Protein AF-A0A7C0WJT4-F1 (afdb_monomer_lite)

Foldseek 3Di:
DPPVVPDDDDPVVVVVVLVVCCVVPNLLVVLLVVLLVCVVVVNDLVVSCVVSVHPSVCSVCSNPVPD

Radius of gyration: 14.23 Å; chains: 1; bounding box: 32×21×36 Å

Structure (mmCIF, N/CA/C/O backbone):
data_AF-A0A7C0WJT4-F1
#
_entry.id   AF-A0A7C0WJT4-F1
#
loop_
_atom_site.group_PDB
_atom_site.id
_atom_site.type_symbol
_atom_site.label_atom_id
_atom_site.label_alt_id
_atom_site.label_comp_id
_atom_site.label_asym_id
_atom_site.label_entity_id
_atom_site.label_seq_id
_atom_site.pdbx_PDB_ins_code
_atom_site.Cartn_x
_atom_site.Cartn_y
_atom_site.Cartn_z
_atom_site.occupancy
_atom_site.B_iso_or_equiv
_atom_site.auth_seq_id
_atom_site.auth_comp_id
_atom_site.auth_asym_id
_atom_site.auth_atom_id
_atom_site.pdbx_PDB_model_num
ATOM 1 N N . MET A 1 1 ? 11.978 -13.072 -24.742 1.00 54.97 1 MET A N 1
ATOM 2 C CA . MET A 1 1 ? 12.660 -13.232 -23.439 1.00 54.97 1 MET A CA 1
ATOM 3 C C . MET A 1 1 ? 12.649 -11.884 -22.748 1.00 54.97 1 MET A C 1
ATOM 5 O O . MET A 1 1 ? 12.983 -10.906 -23.400 1.00 54.97 1 MET A O 1
ATOM 9 N N . ILE A 1 2 ? 12.198 -11.816 -21.495 1.00 67.12 2 ILE A N 1
ATOM 10 C CA . ILE A 1 2 ? 12.306 -10.594 -20.686 1.00 67.12 2 ILE A CA 1
ATOM 11 C C . ILE A 1 2 ? 13.736 -10.553 -20.146 1.00 67.12 2 ILE A C 1
ATOM 13 O O . ILE A 1 2 ? 14.180 -11.516 -19.524 1.00 67.12 2 ILE A O 1
ATOM 17 N N . ASP A 1 3 ? 14.458 -9.473 -20.428 1.00 73.62 3 ASP A N 1
ATOM 18 C CA . ASP A 1 3 ? 15.843 -9.280 -20.003 1.00 73.62 3 ASP A CA 1
ATOM 19 C C . ASP A 1 3 ? 15.884 -8.797 -18.542 1.00 73.62 3 ASP A C 1
ATOM 21 O O . ASP A 1 3 ? 15.879 -7.601 -18.256 1.00 73.62 3 ASP A O 1
ATOM 25 N N . TYR A 1 4 ? 15.832 -9.750 -17.606 1.00 71.75 4 TYR A N 1
ATOM 26 C CA . TYR A 1 4 ? 15.792 -9.512 -16.158 1.00 71.75 4 TYR A CA 1
ATOM 27 C C . TYR A 1 4 ? 16.871 -8.558 -15.600 1.00 71.75 4 TYR A C 1
ATOM 29 O O . TYR A 1 4 ? 16.507 -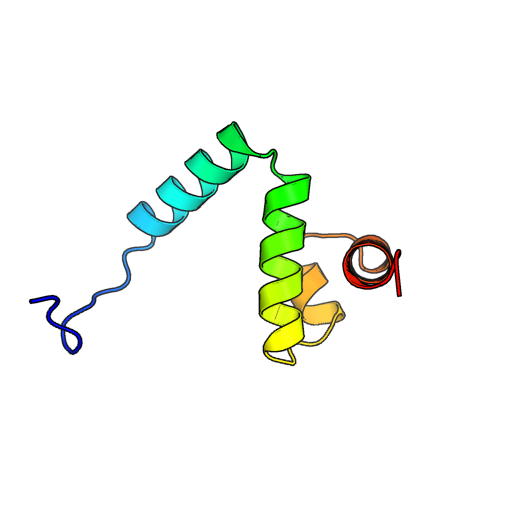7.730 -14.762 1.00 71.75 4 TYR A O 1
ATOM 37 N N . PRO A 1 5 ? 18.156 -8.611 -16.012 1.00 74.69 5 PRO A N 1
ATOM 38 C CA . PRO A 1 5 ? 19.176 -7.703 -15.479 1.00 74.69 5 PRO A CA 1
ATOM 39 C C . PRO A 1 5 ? 19.024 -6.241 -15.933 1.00 74.69 5 PRO A C 1
ATOM 41 O O . PRO A 1 5 ? 19.572 -5.361 -15.276 1.00 74.69 5 PRO A O 1
ATOM 44 N N . ASN A 1 6 ? 18.260 -5.961 -16.996 1.00 76.62 6 ASN A N 1
ATOM 45 C CA . ASN A 1 6 ? 18.074 -4.613 -17.552 1.00 76.62 6 ASN A CA 1
ATOM 46 C C . ASN A 1 6 ? 16.674 -4.026 -17.295 1.00 76.62 6 ASN A C 1
ATOM 48 O O . ASN A 1 6 ? 16.267 -3.060 -17.946 1.00 76.62 6 ASN A O 1
ATOM 52 N N . ILE A 1 7 ? 15.909 -4.581 -16.348 1.00 78.94 7 ILE A N 1
ATOM 53 C CA . ILE A 1 7 ? 14.600 -4.026 -15.984 1.00 78.94 7 ILE A CA 1
ATOM 54 C C . ILE A 1 7 ? 14.806 -2.711 -15.224 1.00 78.94 7 ILE A C 1
ATOM 56 O O . ILE A 1 7 ? 15.023 -2.687 -14.013 1.00 78.94 7 ILE A O 1
ATOM 60 N N . ILE A 1 8 ? 14.699 -1.598 -15.946 1.00 81.44 8 ILE A N 1
ATOM 61 C CA . ILE A 1 8 ? 14.711 -0.257 -15.363 1.00 81.44 8 ILE A CA 1
ATOM 62 C C . ILE A 1 8 ? 13.316 0.052 -14.822 1.00 81.44 8 ILE A C 1
ATOM 64 O O . ILE A 1 8 ? 12.313 0.006 -15.541 1.00 81.44 8 ILE A O 1
ATOM 68 N N . PHE A 1 9 ? 13.242 0.405 -13.540 1.00 84.81 9 PHE A N 1
ATOM 69 C CA . PHE A 1 9 ? 12.000 0.888 -12.958 1.00 84.81 9 PHE A CA 1
ATOM 70 C C . PHE A 1 9 ? 11.672 2.286 -13.499 1.00 84.81 9 PHE A C 1
ATOM 72 O O . PHE A 1 9 ? 12.390 3.251 -13.248 1.00 84.81 9 PHE A O 1
ATOM 79 N N . SER A 1 10 ? 10.559 2.400 -14.225 1.00 90.25 10 SER A N 1
ATOM 80 C CA . SER A 1 10 ? 10.004 3.685 -14.656 1.00 90.25 10 SER A CA 1
ATOM 81 C C . SER A 1 10 ? 8.881 4.115 -13.718 1.00 90.25 10 SER A C 1
ATOM 83 O O . SER A 1 10 ? 7.816 3.484 -13.677 1.00 90.25 10 SER A O 1
ATOM 85 N N . GLN A 1 11 ? 9.106 5.218 -12.999 1.00 91.38 11 GLN A N 1
ATOM 86 C CA . GLN A 1 11 ? 8.099 5.820 -12.125 1.00 91.38 11 GLN A CA 1
ATOM 87 C C . GLN A 1 11 ? 6.843 6.211 -12.915 1.00 91.38 11 GLN A C 1
ATOM 89 O O . GLN A 1 11 ? 5.739 5.887 -12.491 1.00 91.38 11 GLN A O 1
ATOM 94 N N . ALA A 1 12 ? 7.005 6.797 -14.107 1.00 94.19 12 ALA A N 1
ATOM 95 C CA . ALA A 1 12 ? 5.887 7.225 -14.949 1.00 94.19 12 ALA A CA 1
ATOM 96 C C . ALA A 1 12 ? 4.952 6.059 -15.317 1.00 94.19 12 ALA A C 1
ATOM 98 O O . ALA A 1 12 ? 3.735 6.161 -15.165 1.00 94.19 12 ALA A O 1
ATOM 99 N N . LEU A 1 13 ? 5.522 4.918 -15.723 1.00 93.19 13 LEU A N 1
ATOM 100 C CA . LEU A 1 13 ? 4.736 3.717 -16.019 1.00 93.19 13 LEU A CA 1
ATOM 101 C C . LEU A 1 13 ? 4.099 3.129 -14.754 1.00 93.19 13 LEU A C 1
ATOM 103 O O . LEU A 1 13 ? 3.014 2.552 -14.812 1.00 93.19 13 LEU A O 1
ATOM 107 N N . SER A 1 14 ? 4.761 3.252 -13.601 1.00 93.12 14 SER A N 1
ATOM 108 C CA . SER A 1 14 ? 4.185 2.843 -12.318 1.00 93.12 14 SER A CA 1
ATOM 109 C C . SER A 1 14 ? 2.962 3.675 -11.954 1.00 93.12 14 SER A C 1
ATOM 111 O O . SER A 1 14 ? 1.910 3.112 -11.649 1.00 93.12 14 SER A O 1
ATOM 113 N N . ASP A 1 15 ? 3.063 4.994 -12.069 1.00 94.81 15 ASP A N 1
ATOM 114 C CA . ASP A 1 15 ? 1.967 5.914 -11.781 1.00 94.81 15 ASP A CA 1
ATOM 115 C C . ASP A 1 15 ? 0.787 5.689 -12.729 1.00 94.81 15 ASP A C 1
ATOM 117 O O . ASP A 1 15 ? -0.369 5.727 -12.305 1.00 94.81 15 ASP A O 1
ATOM 121 N N . GLU A 1 16 ? 1.053 5.399 -14.004 1.00 96.94 16 GLU A N 1
ATOM 122 C CA . GLU A 1 16 ? 0.017 5.066 -14.980 1.00 96.94 16 GLU A CA 1
ATOM 123 C C . GLU A 1 16 ? -0.736 3.780 -14.604 1.00 96.94 16 GLU A C 1
ATOM 125 O O . GLU A 1 16 ? -1.972 3.763 -14.601 1.00 96.94 16 GLU A O 1
ATOM 130 N N . ARG A 1 17 ? -0.017 2.717 -14.210 1.00 95.31 17 ARG A N 1
ATOM 131 C CA . ARG A 1 17 ? -0.635 1.464 -13.742 1.00 95.31 17 ARG A CA 1
ATOM 132 C C . ARG A 1 17 ? -1.508 1.695 -12.514 1.00 95.31 17 ARG A C 1
ATOM 134 O O . ARG A 1 17 ? -2.625 1.180 -12.462 1.00 95.31 17 ARG A O 1
ATOM 141 N N . ILE A 1 18 ? -1.030 2.492 -11.558 1.00 95.50 18 ILE A N 1
ATOM 142 C CA . ILE A 1 18 ? -1.797 2.840 -10.357 1.00 95.50 18 ILE A CA 1
ATOM 143 C C . ILE A 1 18 ? -3.042 3.655 -10.724 1.00 95.50 18 ILE A C 1
ATOM 145 O O . ILE A 1 18 ? -4.137 3.312 -10.283 1.00 95.50 18 ILE A O 1
ATOM 149 N N . LYS A 1 19 ? -2.924 4.665 -11.596 1.00 97.00 19 LYS A N 1
ATOM 150 C CA . LYS A 1 19 ? -4.072 5.448 -12.090 1.00 97.00 19 LYS A CA 1
ATOM 151 C C . LYS A 1 19 ? -5.110 4.565 -12.780 1.00 97.00 19 LYS A C 1
ATOM 153 O O . LYS A 1 19 ? -6.306 4.727 -12.541 1.00 97.00 19 LYS A O 1
ATOM 158 N N . LYS A 1 20 ? -4.676 3.619 -13.617 1.00 97.75 20 LYS A N 1
ATOM 159 C CA . LYS A 1 20 ? -5.575 2.668 -14.283 1.00 97.75 20 LYS A CA 1
ATOM 160 C C . LYS A 1 20 ? -6.279 1.769 -13.267 1.00 97.75 20 LYS A C 1
ATOM 162 O O . LYS A 1 20 ? -7.497 1.637 -13.324 1.00 97.75 20 LYS A O 1
ATOM 167 N N . ALA A 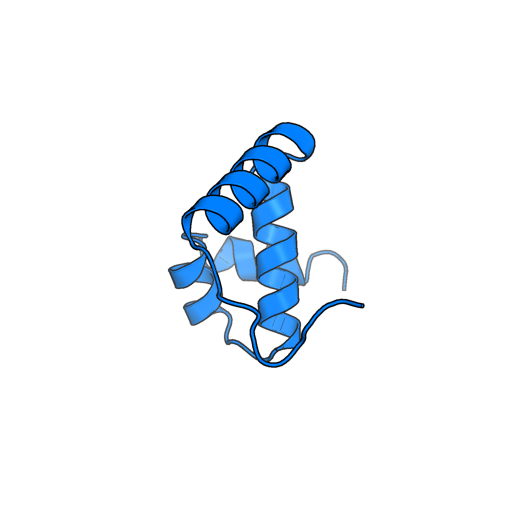1 21 ? -5.544 1.228 -12.296 1.00 97.06 21 ALA A N 1
ATOM 168 C CA . ALA A 1 21 ? -6.118 0.418 -11.227 1.00 97.06 21 ALA A CA 1
ATOM 169 C C . ALA A 1 21 ? -7.142 1.208 -10.394 1.00 97.06 21 ALA A C 1
ATOM 171 O O . ALA A 1 21 ? -8.219 0.692 -10.101 1.00 97.06 21 ALA A O 1
ATOM 172 N N . TYR A 1 22 ? -6.851 2.470 -10.062 1.00 97.25 22 TYR A N 1
ATOM 173 C CA . TYR A 1 22 ? -7.788 3.347 -9.356 1.00 97.25 22 TYR A CA 1
ATOM 174 C C . TYR A 1 22 ? -9.082 3.566 -10.138 1.00 97.25 22 TYR A C 1
ATOM 176 O O . TYR A 1 22 ? -10.152 3.523 -9.538 1.00 97.25 22 TYR A O 1
ATOM 184 N N . ARG A 1 23 ? -9.012 3.743 -11.463 1.00 97.56 23 ARG A N 1
ATOM 185 C CA . ARG A 1 23 ? -10.209 3.870 -12.311 1.00 97.56 23 ARG A CA 1
ATOM 186 C C . ARG A 1 23 ? -11.036 2.584 -12.359 1.00 97.56 23 ARG A C 1
ATOM 188 O O . ARG A 1 23 ? -12.256 2.663 -12.384 1.00 97.56 23 ARG A O 1
ATOM 195 N N . SER A 1 24 ? -10.387 1.421 -12.374 1.00 97.38 24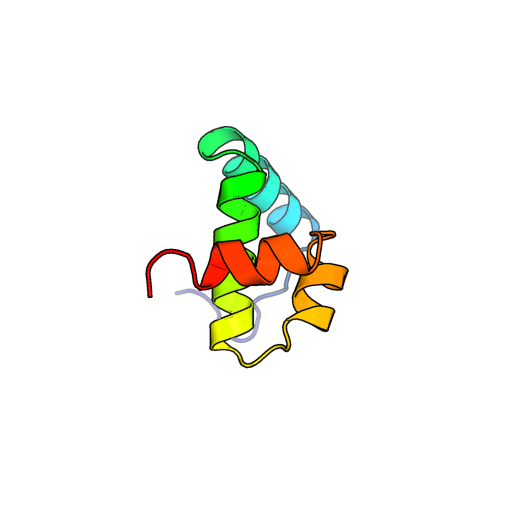 SER A N 1
ATOM 196 C CA . SER A 1 24 ? -11.070 0.128 -12.503 1.00 97.38 24 SER A CA 1
ATOM 197 C C . SER A 1 24 ? -11.663 -0.398 -11.194 1.00 97.38 24 SER A C 1
ATOM 199 O O . SER A 1 24 ? -12.740 -0.980 -11.214 1.00 97.38 24 SER A O 1
ATOM 201 N N . PHE A 1 25 ? -10.975 -0.211 -10.065 1.00 94.62 25 PHE A N 1
ATOM 202 C CA . PHE A 1 25 ? -11.340 -0.844 -8.788 1.00 94.62 25 PHE A CA 1
ATOM 203 C C . PHE A 1 25 ? -11.661 0.154 -7.670 1.00 94.62 25 PHE A C 1
ATOM 205 O O . PHE A 1 25 ? -12.144 -0.237 -6.608 1.00 94.62 25 PHE A O 1
ATOM 212 N N . GLY A 1 26 ? -11.390 1.441 -7.886 1.00 95.31 26 GLY A N 1
ATOM 213 C CA . GLY A 1 26 ? -11.491 2.478 -6.868 1.00 95.31 26 GLY A CA 1
ATOM 214 C C . GLY A 1 26 ? -10.251 2.556 -5.974 1.00 95.31 26 GLY A C 1
ATOM 215 O O . GLY A 1 26 ? -9.657 1.551 -5.573 1.00 95.31 26 GLY A O 1
ATOM 216 N N . GLU A 1 27 ? -9.874 3.781 -5.611 1.00 93.88 27 GLU A N 1
ATOM 217 C CA . GLU A 1 27 ? -8.661 4.071 -4.835 1.00 93.88 27 GLU A CA 1
ATOM 218 C C . GLU A 1 27 ? -8.608 3.307 -3.503 1.00 93.88 27 GLU A C 1
ATOM 220 O O . GLU A 1 27 ? -7.579 2.735 -3.145 1.00 93.88 27 GLU A O 1
ATOM 225 N 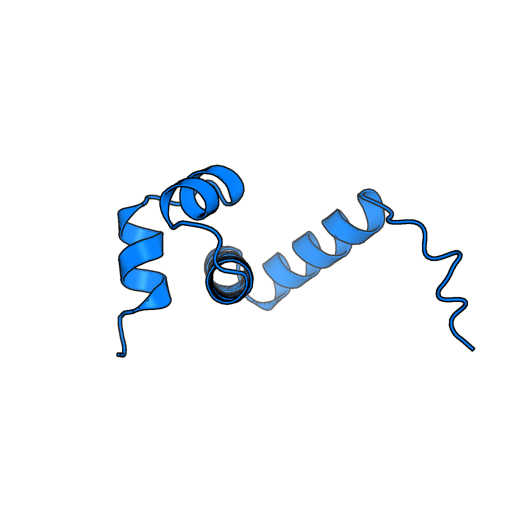N . LYS A 1 28 ? -9.738 3.227 -2.789 1.00 91.00 28 LYS A N 1
ATOM 226 C CA . LYS A 1 28 ? -9.838 2.529 -1.499 1.00 91.00 28 LYS A CA 1
ATOM 227 C C . LYS A 1 28 ? -9.485 1.043 -1.607 1.00 91.00 28 LYS A C 1
ATOM 229 O O . LYS A 1 28 ? -8.815 0.515 -0.721 1.00 91.00 28 LYS A O 1
ATOM 234 N N . VAL A 1 29 ? -9.941 0.365 -2.661 1.00 92.00 29 VAL A N 1
ATOM 235 C CA . VAL A 1 29 ? -9.682 -1.068 -2.873 1.00 92.00 29 VAL A CA 1
ATOM 236 C C . VAL A 1 29 ? -8.219 -1.280 -3.236 1.00 92.00 29 VAL A C 1
ATOM 238 O O . VAL A 1 29 ? -7.546 -2.099 -2.616 1.00 92.00 29 VAL A O 1
ATOM 241 N N . VAL A 1 30 ? -7.692 -0.486 -4.168 1.00 95.19 30 VAL A N 1
ATOM 242 C CA . VAL A 1 30 ? -6.290 -0.594 -4.591 1.00 95.19 30 VAL A CA 1
ATOM 243 C C . VAL A 1 30 ? -5.336 -0.314 -3.429 1.00 95.19 30 VAL A C 1
ATOM 245 O O . VAL A 1 30 ? -4.404 -1.084 -3.2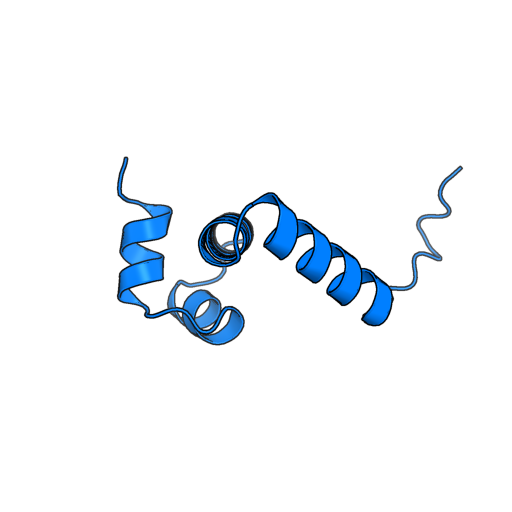09 1.00 95.19 30 VAL A O 1
ATOM 248 N N . LYS A 1 31 ? -5.602 0.711 -2.610 1.00 93.19 31 LYS A N 1
ATOM 249 C CA . LYS A 1 31 ? -4.816 0.980 -1.397 1.00 93.19 31 LYS A CA 1
ATOM 250 C C . LYS A 1 31 ? -4.845 -0.189 -0.405 1.00 93.19 31 LYS A C 1
ATOM 252 O O . LYS A 1 31 ? -3.823 -0.468 0.211 1.00 93.19 31 LYS A O 1
ATOM 257 N N . ARG A 1 32 ? -5.962 -0.916 -0.269 1.00 91.31 32 ARG A N 1
ATOM 258 C CA . ARG A 1 32 ? -6.027 -2.132 0.570 1.00 91.31 32 ARG A CA 1
ATOM 259 C C . ARG A 1 32 ? -5.180 -3.272 0.010 1.00 91.31 32 ARG A C 1
ATOM 261 O O . ARG A 1 32 ? -4.480 -3.919 0.780 1.00 91.31 32 ARG A O 1
ATOM 268 N N . ILE A 1 33 ? -5.204 -3.484 -1.306 1.00 93.06 33 ILE A N 1
ATOM 269 C CA . ILE A 1 33 ? -4.369 -4.500 -1.968 1.00 93.06 33 ILE A CA 1
ATOM 270 C C . ILE A 1 33 ? -2.883 -4.199 -1.727 1.00 93.06 33 ILE A C 1
ATOM 272 O O . ILE A 1 33 ? -2.129 -5.080 -1.321 1.00 93.06 33 ILE A O 1
ATOM 276 N N . ILE A 1 34 ? -2.470 -2.940 -1.903 1.00 94.00 34 ILE A N 1
ATOM 277 C CA . ILE A 1 34 ? -1.082 -2.520 -1.669 1.00 94.00 34 ILE A CA 1
ATOM 278 C C . ILE A 1 34 ? -0.712 -2.649 -0.181 1.00 94.00 34 ILE A C 1
ATOM 280 O O . ILE A 1 34 ? 0.365 -3.147 0.144 1.00 94.00 34 ILE A O 1
ATOM 284 N N . ALA A 1 35 ? -1.608 -2.259 0.732 1.00 93.19 35 ALA A N 1
ATOM 285 C CA . ALA A 1 35 ? -1.402 -2.424 2.171 1.00 93.19 35 ALA A CA 1
ATOM 286 C C . ALA A 1 35 ? -1.190 -3.896 2.557 1.00 93.19 35 ALA A C 1
ATOM 288 O O . ALA A 1 35 ? -0.310 -4.195 3.363 1.00 93.19 35 ALA A O 1
ATOM 289 N N . LEU A 1 36 ? -1.962 -4.813 1.965 1.00 92.50 36 LEU A N 1
ATOM 290 C CA . LEU A 1 36 ? -1.834 -6.251 2.200 1.00 92.50 36 LEU A CA 1
ATOM 291 C C . LEU A 1 36 ? -0.490 -6.787 1.697 1.00 92.50 36 LEU A C 1
ATOM 293 O O . LEU A 1 36 ? 0.181 -7.524 2.416 1.00 92.50 36 LEU A O 1
ATOM 297 N N . ALA A 1 37 ? -0.053 -6.356 0.512 1.00 94.00 37 ALA A N 1
ATOM 298 C CA . ALA A 1 37 ? 1.254 -6.723 -0.027 1.00 94.00 37 ALA A CA 1
ATOM 299 C C . ALA A 1 37 ? 2.407 -6.262 0.884 1.00 94.00 37 ALA A C 1
ATOM 301 O O . ALA A 1 37 ? 3.338 -7.025 1.145 1.00 94.00 37 ALA A O 1
ATOM 302 N N . PHE A 1 38 ? 2.336 -5.039 1.421 1.00 93.50 38 PHE A N 1
ATOM 303 C CA . PHE A 1 38 ? 3.322 -4.551 2.389 1.00 93.50 38 PHE A CA 1
ATOM 304 C C . PHE A 1 38 ? 3.285 -5.321 3.709 1.00 93.50 38 PHE A C 1
ATOM 306 O O . PHE A 1 38 ? 4.340 -5.641 4.257 1.00 93.50 38 PHE A O 1
ATOM 313 N N . TYR A 1 39 ? 2.092 -5.660 4.195 1.00 91.06 39 TYR A N 1
ATOM 314 C CA . TYR A 1 39 ? 1.934 -6.462 5.402 1.00 91.06 39 TYR A CA 1
ATOM 315 C C . TYR A 1 39 ? 2.572 -7.851 5.257 1.00 91.06 39 TYR A C 1
ATOM 317 O O . TYR A 1 39 ? 3.312 -8.276 6.143 1.00 91.06 39 TYR A O 1
ATOM 325 N N . TRP A 1 40 ? 2.369 -8.532 4.123 1.00 93.44 40 TRP A N 1
ATOM 326 C CA . TRP A 1 40 ? 3.028 -9.814 3.838 1.00 93.44 40 TRP A CA 1
ATOM 327 C C . TRP A 1 40 ? 4.550 -9.710 3.755 1.00 93.44 40 TRP A C 1
ATOM 329 O O . TRP A 1 40 ? 5.246 -10.669 4.071 1.00 93.44 40 TRP A O 1
ATOM 339 N N . ARG A 1 41 ? 5.076 -8.535 3.402 1.00 93.56 41 ARG A N 1
ATOM 340 C CA . ARG A 1 41 ? 6.512 -8.236 3.439 1.00 93.56 41 ARG A CA 1
ATOM 341 C C . ARG A 1 41 ? 6.999 -7.774 4.822 1.00 93.56 41 ARG A C 1
ATOM 343 O O . ARG A 1 41 ? 8.088 -7.221 4.935 1.00 93.56 41 ARG A O 1
ATOM 350 N N . SER A 1 42 ? 6.188 -7.962 5.864 1.00 91.94 42 SER A N 1
ATOM 351 C CA . SER A 1 42 ? 6.485 -7.595 7.255 1.00 91.94 42 SER A CA 1
ATOM 352 C C . SER A 1 42 ? 6.712 -6.095 7.494 1.00 91.94 42 SER A C 1
ATOM 354 O O . SER A 1 42 ? 7.293 -5.713 8.510 1.00 91.94 42 SER A O 1
ATOM 356 N N . VAL A 1 43 ? 6.226 -5.222 6.603 1.00 92.94 43 VAL A N 1
ATOM 357 C CA . VAL A 1 43 ? 6.228 -3.771 6.842 1.00 92.94 43 VAL A CA 1
ATOM 358 C C . VAL A 1 43 ? 5.241 -3.460 7.964 1.00 92.94 43 VAL A C 1
ATOM 360 O O . VAL A 1 43 ? 4.109 -3.955 7.975 1.00 92.94 43 VAL A O 1
ATOM 363 N N . ASN A 1 44 ? 5.650 -2.640 8.934 1.00 92.06 44 ASN A N 1
ATOM 364 C CA . ASN A 1 44 ? 4.801 -2.382 10.089 1.00 92.06 44 ASN A CA 1
ATOM 365 C C . ASN A 1 44 ? 3.605 -1.478 9.728 1.00 92.06 44 ASN A C 1
ATOM 367 O O . ASN A 1 44 ? 3.623 -0.696 8.777 1.00 92.06 44 ASN A O 1
ATOM 371 N N . ARG A 1 45 ? 2.536 -1.563 10.526 1.00 89.75 45 ARG A N 1
ATOM 372 C CA . ARG A 1 45 ? 1.259 -0.880 10.244 1.00 89.75 45 ARG A CA 1
ATOM 373 C C . ARG A 1 45 ? 1.377 0.649 10.206 1.00 89.75 45 ARG A C 1
ATOM 375 O O . ARG A 1 45 ? 0.613 1.287 9.486 1.00 89.75 45 ARG A O 1
ATOM 382 N N . LYS A 1 46 ? 2.315 1.226 10.966 1.00 93.00 46 LYS A N 1
ATOM 383 C CA . LYS A 1 46 ? 2.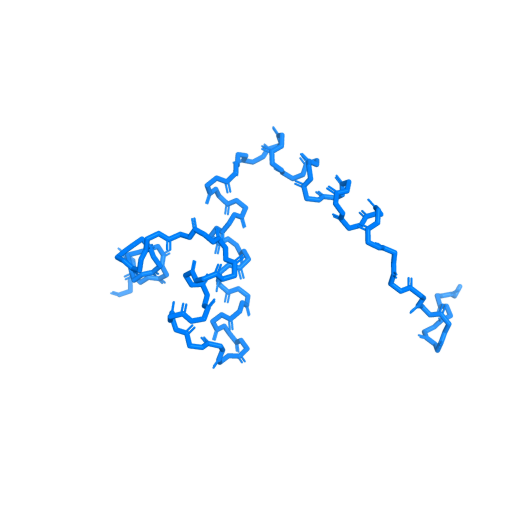565 2.674 10.997 1.00 93.00 46 LYS A CA 1
ATOM 384 C C . LYS A 1 46 ? 3.206 3.139 9.688 1.00 93.00 46 LYS A C 1
ATOM 386 O O . LYS A 1 46 ? 2.697 4.059 9.064 1.00 93.00 46 LYS A O 1
ATOM 391 N N . GLN A 1 47 ? 4.219 2.419 9.213 1.00 94.19 47 GLN A N 1
ATOM 392 C CA . GLN A 1 47 ? 4.854 2.673 7.920 1.00 94.19 47 GLN A CA 1
ATOM 393 C C . GLN A 1 47 ? 3.857 2.528 6.766 1.00 94.19 47 GLN A C 1
ATOM 395 O O . GLN A 1 47 ? 3.816 3.370 5.880 1.00 94.19 47 GLN A O 1
ATOM 400 N N . ILE A 1 48 ? 2.997 1.505 6.789 1.00 92.88 48 ILE A N 1
ATOM 401 C CA . ILE A 1 48 ? 1.951 1.333 5.765 1.00 92.88 48 ILE A CA 1
ATOM 402 C C . ILE A 1 48 ? 0.972 2.519 5.765 1.00 92.88 48 ILE A C 1
ATOM 404 O O . ILE A 1 48 ? 0.583 3.000 4.701 1.00 92.88 48 ILE A O 1
ATOM 408 N N . SER A 1 49 ? 0.575 2.985 6.953 1.00 92.94 49 SER A N 1
ATOM 409 C CA . SER A 1 49 ? -0.302 4.149 7.132 1.00 92.94 49 SER A CA 1
ATOM 410 C C . SER A 1 49 ? 0.315 5.416 6.534 1.00 92.94 49 SER A C 1
ATOM 412 O O . SER A 1 49 ? -0.371 6.124 5.799 1.00 92.94 49 SER A O 1
ATOM 414 N N . GLU A 1 50 ? 1.607 5.647 6.771 1.00 94.25 50 GLU A N 1
ATOM 415 C CA . GLU A 1 50 ? 2.365 6.780 6.229 1.00 94.25 50 GLU A CA 1
ATOM 416 C C . GLU A 1 50 ? 2.535 6.680 4.703 1.00 94.25 50 GLU A C 1
ATOM 418 O O . GLU A 1 50 ? 2.192 7.617 3.985 1.00 94.25 50 GLU A O 1
ATOM 423 N N . ILE A 1 51 ? 2.972 5.524 4.186 1.00 92.94 51 ILE A N 1
ATOM 424 C CA . ILE A 1 51 ? 3.223 5.298 2.749 1.00 92.94 51 ILE A CA 1
ATOM 425 C C . ILE A 1 51 ? 1.946 5.473 1.918 1.00 92.94 51 ILE A C 1
ATOM 427 O O . ILE A 1 51 ? 1.981 6.034 0.824 1.00 92.94 51 ILE A O 1
ATOM 431 N N . LEU A 1 52 ? 0.811 4.974 2.413 1.00 91.56 52 LEU A N 1
ATOM 432 C CA . LEU A 1 52 ? -0.454 4.985 1.671 1.00 91.56 52 LEU A CA 1
ATOM 433 C C . LEU A 1 52 ? -1.362 6.163 2.024 1.00 91.56 52 LEU A C 1
ATOM 435 O O . LEU A 1 52 ? -2.461 6.266 1.464 1.00 91.56 52 LEU A O 1
ATOM 439 N N . ASN A 1 53 ? -0.918 7.031 2.938 1.00 92.19 53 ASN A N 1
ATOM 440 C CA . ASN A 1 53 ? -1.711 8.106 3.522 1.00 92.19 53 ASN A CA 1
ATOM 441 C C . ASN A 1 53 ? -3.101 7.603 3.964 1.00 92.19 53 ASN A C 1
ATOM 443 O O . ASN A 1 53 ? -4.148 8.095 3.536 1.00 92.19 53 ASN A O 1
ATOM 447 N N . LEU A 1 54 ? -3.101 6.524 4.749 1.00 88.81 54 LEU A N 1
ATOM 448 C CA . LEU A 1 54 ? -4.300 5.898 5.301 1.00 88.81 54 LEU A CA 1
ATOM 449 C C . LEU A 1 54 ? -4.340 6.118 6.811 1.00 88.81 54 LEU A C 1
ATOM 451 O O . LEU A 1 54 ? -3.303 5.977 7.454 1.00 88.81 54 LEU A O 1
ATOM 455 N N . PRO A 1 55 ? -5.514 6.341 7.425 1.00 88.62 55 PRO A N 1
ATOM 456 C CA . PRO A 1 55 ? -5.617 6.343 8.878 1.00 88.62 55 PRO A CA 1
ATOM 457 C C . PRO A 1 55 ? -5.146 5.003 9.454 1.00 88.62 55 PRO A C 1
ATOM 459 O O . PRO A 1 55 ? -5.538 3.944 8.957 1.00 88.62 55 PRO A O 1
ATOM 462 N N . LEU A 1 56 ? -4.378 5.023 10.545 1.00 87.31 56 LEU A N 1
ATOM 463 C CA . LEU A 1 56 ? -3.857 3.803 11.177 1.00 87.31 56 LEU A CA 1
ATOM 464 C C . LEU A 1 56 ? -4.975 2.801 11.529 1.00 87.31 56 LEU A C 1
ATOM 466 O O . LEU A 1 56 ? -4.838 1.595 11.317 1.00 87.31 56 LEU A O 1
ATOM 470 N N . ASN A 1 57 ? -6.129 3.308 11.974 1.00 84.81 57 ASN A N 1
ATOM 471 C CA . ASN A 1 57 ? -7.320 2.497 12.241 1.00 84.81 57 ASN A CA 1
ATOM 472 C C . ASN A 1 57 ? -7.889 1.829 10.981 1.00 84.81 57 ASN A C 1
ATOM 474 O O . ASN A 1 57 ? -8.425 0.726 11.065 1.00 84.81 57 ASN A O 1
ATOM 478 N N . THR A 1 58 ? -7.744 2.460 9.812 1.00 81.00 58 THR A N 1
ATOM 479 C CA . THR A 1 58 ? -8.153 1.890 8.518 1.00 81.00 58 THR A CA 1
ATOM 480 C C . THR A 1 58 ? -7.212 0.776 8.079 1.00 81.00 58 THR A C 1
ATOM 482 O O . THR A 1 58 ? -7.671 -0.207 7.508 1.00 81.00 58 THR A O 1
ATOM 485 N N . VAL A 1 59 ? -5.913 0.883 8.373 1.00 83.38 59 VAL A N 1
ATOM 486 C CA . VAL A 1 59 ? -4.952 -0.206 8.127 1.00 83.38 59 VAL A CA 1
ATOM 487 C C . VAL A 1 59 ? -5.259 -1.398 9.041 1.00 83.38 59 VAL A C 1
ATOM 489 O O . VAL A 1 59 ? -5.286 -2.537 8.584 1.00 83.38 59 VAL A O 1
ATOM 492 N N . LYS A 1 60 ? -5.565 -1.138 10.320 1.00 80.00 60 LYS A N 1
ATOM 493 C CA . LYS A 1 60 ? -5.928 -2.176 11.298 1.00 80.00 60 LYS A CA 1
ATOM 494 C C . LYS A 1 60 ? -7.222 -2.908 10.924 1.00 80.00 60 LYS A C 1
ATOM 496 O O . LYS A 1 60 ? -7.237 -4.131 10.939 1.00 80.00 60 LYS A O 1
ATOM 501 N N . SER A 1 61 ? -8.290 -2.189 10.580 1.00 76.69 61 SER A N 1
ATOM 502 C CA . SER A 1 61 ? -9.554 -2.819 10.176 1.00 76.69 61 SER A CA 1
ATOM 503 C C . SER A 1 61 ? -9.470 -3.420 8.773 1.00 76.69 61 SER A C 1
ATOM 505 O O . SER A 1 61 ? -9.924 -4.530 8.547 1.00 76.69 61 SER A O 1
ATOM 507 N N . GLY A 1 62 ? -8.835 -2.737 7.821 1.00 71.12 62 GLY A N 1
ATOM 508 C CA . GLY A 1 62 ? -8.764 -3.176 6.428 1.00 71.12 62 GLY A CA 1
ATOM 509 C C . GLY A 1 62 ? -8.002 -4.483 6.206 1.00 71.12 62 GLY A C 1
ATOM 510 O O . GLY A 1 62 ? -8.336 -5.195 5.265 1.00 71.12 62 GLY A O 1
ATOM 511 N N . LEU A 1 63 ? -7.013 -4.794 7.050 1.00 73.31 63 LEU A N 1
ATOM 512 C CA . LEU A 1 63 ? -6.220 -6.024 6.950 1.00 73.31 63 LEU A CA 1
ATOM 513 C C . LEU A 1 63 ? -6.799 -7.205 7.749 1.00 73.31 63 LEU A C 1
ATOM 515 O O . LEU A 1 63 ? -6.543 -8.342 7.377 1.00 73.31 63 LEU A O 1
ATOM 519 N N . PHE A 1 64 ? -7.563 -6.952 8.820 1.00 61.38 64 PHE A N 1
ATOM 520 C CA . PHE A 1 64 ? -7.974 -7.987 9.789 1.00 61.38 64 PHE A CA 1
ATOM 521 C C . PHE A 1 64 ? -9.487 -8.051 10.061 1.00 61.38 64 PHE A C 1
ATOM 523 O O . PHE A 1 64 ? -9.910 -8.793 10.935 1.00 61.38 64 PHE A O 1
ATOM 530 N N . ALA A 1 65 ? -10.332 -7.289 9.356 1.00 55.78 65 ALA A N 1
ATOM 531 C CA . ALA A 1 65 ? -11.778 -7.254 9.634 1.00 55.78 65 ALA A CA 1
ATOM 532 C C . ALA A 1 65 ? -12.549 -8.558 9.330 1.00 55.78 65 ALA A C 1
ATOM 534 O O . ALA A 1 65 ? -13.744 -8.594 9.590 1.00 55.78 65 ALA A O 1
ATOM 535 N N . ASN A 1 66 ? -11.905 -9.605 8.805 1.00 47.19 66 ASN A N 1
ATOM 536 C CA . ASN A 1 66 ? -12.520 -10.914 8.527 1.00 47.19 66 ASN A CA 1
ATOM 537 C C . ASN A 1 66 ? -11.621 -12.086 8.985 1.00 47.19 66 ASN A C 1
ATOM 539 O O . ASN A 1 66 ? -11.610 -13.133 8.342 1.00 47.19 66 ASN A O 1
ATOM 543 N N . SER A 1 67 ? -10.798 -11.887 10.022 1.00 43.91 67 SER A N 1
ATOM 544 C CA . SER A 1 67 ? -9.919 -12.916 10.612 1.00 43.91 67 SER A CA 1
ATOM 545 C C . SER A 1 67 ? -10.401 -13.321 11.993 1.00 43.91 67 SER A C 1
ATOM 547 O O . SER A 1 67 ? -10.732 -12.393 12.764 1.00 43.91 67 SER A O 1
#

Secondary structure (DSSP, 8-state):
---GGG----HHHHHHHHHHHHHHH-HHHHHHHHHHHHHHTT--HHHHHHHHT--HHHHHHHHHTT-

pLDDT: mean 86.74, std 12.27, range [43.91, 97.75]

Sequence (67 aa):
MIDYPNIIFSQALSDERIKKAYRSFGEKVVKRIIALAFYWRSVNRKQISEILNLPLNTVKSGLFANS